Protein AF-A0A8J7XEC3-F1 (afdb_monomer)

Radius of gyration: 17.42 Å; Cα contacts (8 Å, |Δi|>4): 176; chains: 1; bounding box: 37×40×51 Å

Nearest PDB structures (foldseek):
  3dlx-assembly1_A  TM=5.391E-01  e=2.043E+00  Homo sapiens
  3huf-assembly2_B  TM=4.401E-01  e=1.673E+00  Schizosaccharomyces pombe
  1c7g-assembly1_B  TM=5.171E-01  e=3.049E+00  Pantoea agglomerans pv. gypsophilae
  2ycn-assembly1_B-2  TM=5.619E-01  e=3.981E+00  Citrobacter freundii
  1e3j-assembly1_A  TM=4.019E-01  e=8.292E+00  Bemisia argentifolii

Structure (mmCIF, N/CA/C/O backbone):
data_AF-A0A8J7XEC3-F1
#
_entry.id   AF-A0A8J7XEC3-F1
#
loop_
_atom_site.group_PDB
_atom_site.id
_atom_site.type_symbol
_atom_site.label_atom_id
_atom_site.label_alt_id
_atom_site.label_comp_id
_atom_site.label_asym_id
_atom_site.label_entity_id
_atom_site.label_seq_id
_atom_site.pdbx_PDB_ins_code
_atom_site.Cartn_x
_atom_site.Cartn_y
_atom_site.Cartn_z
_atom_site.occupancy
_atom_site.B_iso_or_equiv
_atom_site.auth_seq_id
_atom_site.auth_comp_id
_atom_site.auth_asym_id
_atom_site.auth_atom_id
_atom_site.pdbx_PDB_model_num
ATOM 1 N N . GLY A 1 1 ? 18.442 24.661 -31.452 1.00 60.28 1 GLY A N 1
ATOM 2 C CA . GLY A 1 1 ? 19.523 23.873 -32.075 1.00 60.28 1 GLY A CA 1
ATOM 3 C C . GLY A 1 1 ? 19.302 22.406 -31.778 1.00 60.28 1 GLY A C 1
ATOM 4 O O . GLY A 1 1 ? 19.093 22.070 -30.621 1.00 60.28 1 GLY A O 1
ATOM 5 N N . VAL A 1 2 ? 19.312 21.552 -32.804 1.00 76.00 2 VAL A N 1
ATOM 6 C CA . VAL A 1 2 ? 19.000 20.108 -32.708 1.00 76.00 2 VAL A CA 1
ATOM 7 C C . VAL A 1 2 ? 19.921 19.374 -31.718 1.00 76.00 2 VAL A C 1
ATOM 9 O O . VAL A 1 2 ? 19.471 18.489 -31.000 1.00 76.00 2 VAL A O 1
ATOM 12 N N . ALA A 1 3 ? 21.177 19.816 -31.590 1.00 77.19 3 ALA A N 1
ATOM 13 C CA . ALA A 1 3 ? 22.147 19.270 -30.638 1.00 77.19 3 ALA A CA 1
ATOM 14 C C . ALA A 1 3 ? 21.746 19.458 -29.159 1.00 77.19 3 ALA A C 1
ATOM 16 O O . ALA A 1 3 ? 21.940 18.549 -28.358 1.00 77.19 3 ALA A O 1
ATOM 17 N N . CYS A 1 4 ? 21.138 20.594 -28.793 1.00 76.88 4 CYS A N 1
ATOM 18 C CA . CYS A 1 4 ? 20.643 20.804 -27.426 1.00 76.88 4 CYS A CA 1
ATOM 19 C C . CYS A 1 4 ? 19.470 19.871 -27.113 1.00 76.88 4 CYS A C 1
ATOM 21 O O . CYS A 1 4 ? 19.410 19.306 -26.029 1.00 76.88 4 CYS A O 1
ATOM 23 N N . VAL A 1 5 ? 18.560 19.681 -28.074 1.00 83.12 5 VAL A N 1
ATOM 24 C CA . VAL A 1 5 ? 17.397 18.797 -27.902 1.00 83.12 5 VAL A CA 1
ATOM 25 C C . VAL A 1 5 ? 17.843 17.344 -27.745 1.00 83.12 5 VAL A C 1
ATOM 27 O O . VAL A 1 5 ? 17.335 16.649 -26.875 1.00 83.12 5 VAL A O 1
ATOM 30 N N . LEU A 1 6 ? 18.840 16.903 -28.518 1.00 85.75 6 LEU A N 1
ATOM 31 C CA . LEU A 1 6 ? 19.428 15.568 -28.380 1.00 85.75 6 LEU A CA 1
ATOM 32 C C . LEU A 1 6 ? 20.112 15.366 -27.024 1.00 85.75 6 LEU A C 1
ATOM 34 O O . LEU A 1 6 ? 19.937 14.318 -26.413 1.00 85.75 6 LEU A O 1
ATOM 38 N N . PHE A 1 7 ? 20.846 16.364 -26.528 1.00 85.44 7 PHE A N 1
ATOM 39 C CA . PHE A 1 7 ? 21.480 16.290 -25.211 1.00 85.44 7 PHE A CA 1
ATOM 40 C C . PHE A 1 7 ? 20.445 16.144 -24.086 1.00 85.44 7 PHE A C 1
ATOM 42 O O . PHE A 1 7 ? 20.574 15.253 -23.248 1.00 85.44 7 PHE A O 1
ATOM 49 N N . PHE A 1 8 ? 19.378 16.950 -24.110 1.00 85.69 8 PHE A N 1
ATOM 50 C CA . PHE A 1 8 ? 18.289 16.830 -23.138 1.00 85.69 8 PHE A CA 1
ATOM 51 C C . PHE A 1 8 ? 17.502 15.526 -23.291 1.00 85.69 8 PHE A C 1
ATOM 53 O O . PHE A 1 8 ? 17.120 14.940 -22.285 1.00 85.69 8 PHE A O 1
ATOM 60 N N . ALA A 1 9 ? 17.303 15.029 -24.514 1.00 84.62 9 ALA A N 1
ATOM 61 C CA . ALA A 1 9 ? 16.645 13.745 -24.744 1.00 84.62 9 ALA A CA 1
ATOM 62 C C . ALA A 1 9 ? 17.465 12.578 -24.174 1.00 84.62 9 ALA A C 1
ATOM 64 O O . ALA A 1 9 ? 16.915 11.715 -23.496 1.00 84.62 9 ALA A O 1
ATOM 65 N N . VAL A 1 10 ? 18.785 12.575 -24.381 1.00 87.19 10 VAL A N 1
ATOM 66 C CA . VAL A 1 10 ? 19.681 11.562 -23.804 1.00 87.19 10 VAL A CA 1
ATOM 67 C C . VAL A 1 10 ? 19.686 11.649 -22.280 1.00 87.19 10 VAL A C 1
ATOM 69 O O . VAL A 1 10 ? 19.577 10.620 -21.619 1.00 87.19 10 VAL A O 1
ATOM 72 N N . GLN A 1 11 ? 19.745 12.855 -21.708 1.00 82.25 11 GLN A N 1
ATOM 73 C CA . GLN A 1 11 ? 19.646 13.031 -20.258 1.00 82.25 11 GLN A CA 1
ATOM 74 C C . GLN A 1 11 ? 18.302 12.560 -19.706 1.00 82.25 11 GLN A C 1
ATOM 76 O O . GLN A 1 11 ? 18.292 11.879 -18.690 1.00 82.25 11 GLN A O 1
ATOM 81 N N . ALA A 1 12 ? 17.187 12.861 -20.371 1.00 81.25 12 ALA A N 1
ATOM 82 C CA . ALA A 1 12 ? 15.863 12.419 -19.947 1.00 81.25 12 ALA A CA 1
ATOM 83 C C . ALA A 1 12 ? 15.732 10.890 -19.982 1.00 81.25 12 ALA A C 1
ATOM 85 O O . ALA A 1 12 ? 15.217 10.305 -19.035 1.00 81.25 12 ALA A O 1
ATOM 86 N N . VAL A 1 13 ? 16.255 10.234 -21.025 1.00 79.56 13 VAL A N 1
ATOM 87 C CA . VAL A 1 13 ? 16.277 8.766 -21.115 1.00 79.56 13 VAL A CA 1
ATOM 88 C C . VAL A 1 13 ? 17.146 8.171 -20.009 1.00 79.56 13 VAL A C 1
ATOM 90 O O . VAL A 1 13 ? 16.680 7.307 -19.274 1.00 79.56 13 VAL A O 1
ATOM 93 N N . LEU A 1 14 ? 18.374 8.664 -19.827 1.00 77.38 14 LEU A N 1
ATOM 94 C CA . LEU A 1 14 ? 19.262 8.199 -18.756 1.00 77.38 14 LEU A CA 1
ATOM 95 C C . LEU A 1 14 ? 18.650 8.424 -17.370 1.00 77.38 14 LEU A C 1
ATOM 97 O O . LEU A 1 14 ? 18.749 7.551 -16.514 1.00 77.38 14 LEU A O 1
ATOM 101 N N . PHE A 1 15 ? 17.974 9.555 -17.168 1.00 72.88 15 PHE A N 1
ATOM 102 C CA . PHE A 1 15 ? 17.280 9.852 -15.924 1.00 72.88 15 PHE A CA 1
ATOM 103 C C . PHE A 1 15 ? 16.103 8.896 -15.718 1.00 72.88 15 PHE A C 1
ATOM 105 O O . PHE A 1 15 ? 16.016 8.294 -14.659 1.00 72.88 15 PHE A O 1
ATOM 112 N N . SER A 1 16 ? 15.273 8.647 -16.736 1.00 67.88 16 SER A N 1
ATOM 113 C CA . SER A 1 16 ? 14.167 7.678 -16.653 1.00 67.88 16 SER A CA 1
ATOM 114 C C . SER A 1 16 ? 14.635 6.243 -16.388 1.00 67.88 16 SER A C 1
ATOM 116 O O . SER A 1 16 ? 13.971 5.509 -15.669 1.00 67.88 16 SER A O 1
ATOM 118 N N . LEU A 1 17 ? 15.805 5.858 -16.909 1.00 62.97 17 LEU A N 1
ATOM 119 C CA . LEU A 1 17 ? 16.423 4.558 -16.641 1.00 62.97 17 LEU A CA 1
ATOM 120 C C . LEU A 1 17 ? 17.060 4.495 -15.246 1.00 62.97 17 LEU A C 1
ATOM 122 O O . LEU A 1 17 ? 17.148 3.420 -14.666 1.00 62.97 17 LEU A O 1
ATOM 126 N N . SER A 1 18 ? 17.515 5.627 -14.700 1.00 60.91 18 SER A N 1
ATOM 127 C CA . SER A 1 18 ? 18.020 5.714 -13.320 1.00 60.91 18 SER A CA 1
ATOM 128 C C . SER A 1 18 ? 16.899 5.802 -12.280 1.00 60.91 18 SER A C 1
ATOM 130 O O . SER A 1 18 ? 17.046 5.299 -11.173 1.00 60.91 18 SER A O 1
ATOM 132 N N . VAL A 1 19 ? 15.764 6.386 -12.667 1.00 60.56 19 VAL A N 1
ATOM 133 C CA . VAL A 1 19 ? 14.481 6.379 -11.952 1.00 60.56 19 VAL A CA 1
ATOM 134 C C . VAL A 1 19 ? 13.646 5.202 -12.475 1.00 60.56 19 VAL A C 1
ATOM 136 O O . VAL A 1 19 ? 12.437 5.320 -12.655 1.00 60.56 19 VAL A O 1
ATOM 139 N N . ALA A 1 20 ? 14.311 4.077 -12.785 1.00 54.16 20 ALA A N 1
ATOM 140 C CA . ALA A 1 20 ? 13.670 2.811 -13.133 1.00 54.16 20 ALA A CA 1
ATOM 141 C C . ALA A 1 20 ? 12.504 2.539 -12.170 1.00 54.16 20 ALA A C 1
ATOM 143 O O . ALA A 1 20 ? 12.596 2.968 -11.012 1.00 54.16 20 ALA A O 1
ATOM 144 N N . PRO A 1 21 ? 11.421 1.870 -12.628 1.00 55.22 21 PRO A N 1
ATOM 145 C CA . PRO A 1 21 ? 10.247 1.655 -11.798 1.00 55.22 21 PRO A CA 1
ATOM 146 C C . PRO A 1 21 ? 10.724 1.096 -10.469 1.00 55.22 21 PRO A C 1
ATOM 148 O O . PRO A 1 21 ? 11.439 0.097 -10.408 1.00 55.22 21 PRO A O 1
ATOM 151 N N . THR A 1 22 ? 10.430 1.843 -9.408 1.00 71.00 22 THR A N 1
ATOM 152 C CA . THR A 1 22 ? 10.942 1.509 -8.084 1.00 71.00 22 THR A CA 1
ATOM 153 C C . THR A 1 22 ? 10.342 0.195 -7.579 1.00 71.00 22 THR A C 1
ATOM 155 O O . THR A 1 22 ? 10.872 -0.359 -6.627 1.00 71.00 22 THR A O 1
ATOM 158 N N . ILE A 1 23 ? 9.314 -0.316 -8.271 1.00 81.56 23 ILE A N 1
ATOM 159 C CA . ILE A 1 23 ? 8.699 -1.630 -8.099 1.00 81.56 23 ILE A CA 1
ATOM 160 C C . ILE A 1 23 ? 8.896 -2.507 -9.347 1.00 81.56 23 ILE A C 1
ATOM 162 O O . ILE A 1 23 ? 9.003 -2.004 -10.467 1.00 81.56 23 ILE A O 1
ATOM 166 N N . ASN A 1 24 ? 8.922 -3.822 -9.166 1.00 86.06 24 ASN A N 1
ATOM 167 C CA . ASN A 1 24 ? 9.010 -4.813 -10.234 1.00 86.06 24 ASN A CA 1
ATOM 168 C C . ASN A 1 24 ? 7.623 -5.191 -10.806 1.00 86.06 24 ASN A C 1
ATOM 170 O O . ASN A 1 24 ? 6.586 -4.779 -10.289 1.00 86.06 24 ASN A O 1
ATOM 174 N N . ASP A 1 25 ? 7.594 -5.989 -11.880 1.00 88.19 25 ASP A N 1
ATOM 175 C CA . ASP A 1 25 ? 6.344 -6.380 -12.556 1.00 88.19 25 ASP A CA 1
ATOM 176 C C . ASP A 1 25 ? 5.381 -7.173 -11.654 1.00 88.19 25 ASP A C 1
ATOM 178 O O . ASP A 1 25 ? 4.163 -7.044 -11.790 1.00 88.19 25 ASP A O 1
ATOM 182 N N . ALA A 1 26 ? 5.910 -7.984 -10.733 1.00 89.69 26 ALA A N 1
ATOM 183 C CA . ALA A 1 26 ? 5.107 -8.756 -9.791 1.00 89.69 26 ALA A CA 1
ATOM 184 C C . ALA A 1 26 ? 4.481 -7.843 -8.727 1.00 89.69 26 ALA A C 1
ATOM 186 O O . ALA A 1 26 ? 3.280 -7.919 -8.483 1.00 89.69 26 ALA A O 1
ATOM 187 N N . GLU A 1 27 ? 5.253 -6.897 -8.188 1.00 88.50 27 GLU A N 1
ATOM 188 C CA . GLU A 1 27 ? 4.739 -5.864 -7.285 1.00 88.50 27 GLU A CA 1
ATOM 189 C C . GLU A 1 27 ? 3.669 -5.002 -7.975 1.00 88.50 27 GLU A C 1
ATOM 191 O O . GLU A 1 27 ? 2.614 -4.734 -7.404 1.00 88.50 27 GLU A O 1
ATOM 196 N N . TYR A 1 28 ? 3.883 -4.613 -9.234 1.00 89.75 28 TYR A N 1
ATOM 197 C CA . TYR A 1 28 ? 2.883 -3.875 -10.006 1.00 89.75 28 TYR A CA 1
ATOM 198 C C . TYR A 1 28 ? 1.584 -4.677 -10.193 1.00 89.75 28 TYR A C 1
ATOM 200 O O . TYR A 1 28 ? 0.487 -4.135 -10.030 1.00 89.75 28 TYR A O 1
ATOM 208 N N . ALA A 1 29 ? 1.692 -5.964 -10.535 1.00 92.19 29 ALA A N 1
ATOM 209 C CA . ALA A 1 29 ? 0.539 -6.841 -10.721 1.00 92.19 29 ALA A CA 1
ATOM 210 C C . ALA A 1 29 ? -0.240 -7.073 -9.417 1.00 92.19 29 ALA A C 1
ATOM 212 O O . ALA A 1 29 ? -1.473 -7.106 -9.452 1.00 92.19 29 ALA A O 1
ATOM 213 N N . ASP A 1 30 ? 0.466 -7.202 -8.293 1.00 92.56 30 ASP A N 1
ATOM 214 C CA . ASP A 1 30 ? -0.128 -7.321 -6.963 1.00 92.56 30 ASP A CA 1
ATOM 215 C C . ASP A 1 30 ? -0.870 -6.019 -6.592 1.00 92.56 30 ASP A C 1
ATOM 217 O O . ASP A 1 30 ? -2.056 -6.069 -6.273 1.00 92.56 30 ASP A O 1
ATOM 221 N N . LEU A 1 31 ? -0.238 -4.839 -6.721 1.00 90.88 31 LEU A N 1
ATOM 222 C CA . LEU A 1 31 ? -0.877 -3.543 -6.415 1.00 90.88 31 LEU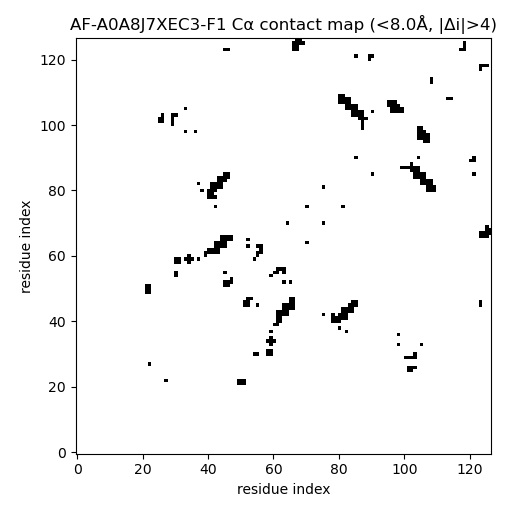 A CA 1
ATOM 223 C C . LEU A 1 31 ? -2.125 -3.287 -7.256 1.00 90.88 31 LEU A C 1
ATOM 225 O O . LEU A 1 31 ? -3.133 -2.796 -6.749 1.00 90.88 31 LEU A O 1
ATOM 229 N N . ARG A 1 32 ? -2.065 -3.624 -8.546 1.00 92.38 32 ARG A N 1
ATOM 230 C CA . ARG A 1 32 ? -3.206 -3.470 -9.446 1.00 92.38 32 ARG A CA 1
ATOM 231 C C . ARG A 1 32 ? -4.396 -4.315 -8.994 1.00 92.38 32 ARG A C 1
ATOM 233 O O . ARG A 1 32 ? -5.516 -3.824 -9.023 1.00 92.38 32 ARG A O 1
ATOM 240 N N . GLN A 1 33 ? -4.159 -5.557 -8.574 1.00 94.19 33 GLN A N 1
ATOM 241 C CA . GLN 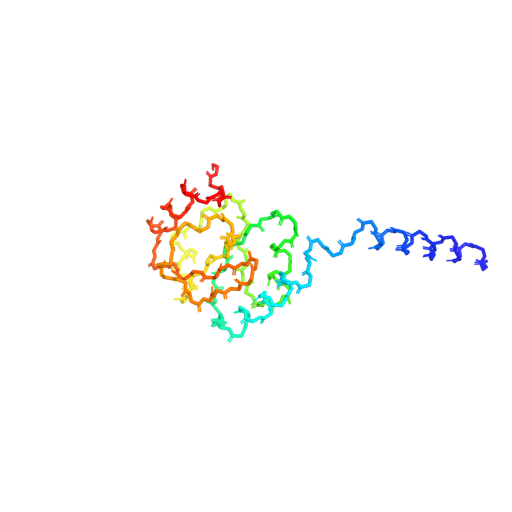A 1 33 ? -5.219 -6.430 -8.062 1.00 94.19 33 GLN A CA 1
ATOM 242 C C . GLN A 1 33 ? -5.745 -5.956 -6.707 1.00 94.19 33 GLN A C 1
ATOM 244 O O . GLN A 1 33 ? -6.951 -5.978 -6.485 1.00 94.19 33 GLN A O 1
ATOM 249 N N . MET A 1 34 ? -4.872 -5.472 -5.820 1.00 93.19 34 MET A N 1
ATOM 250 C CA . MET A 1 34 ? -5.293 -4.871 -4.551 1.00 93.19 34 MET A CA 1
ATOM 251 C C . MET A 1 34 ? -6.230 -3.677 -4.771 1.00 93.19 34 MET A C 1
ATOM 253 O O . MET A 1 34 ? -7.224 -3.555 -4.062 1.00 93.19 34 MET A O 1
ATOM 257 N N . GLY A 1 35 ? -5.968 -2.843 -5.782 1.00 89.94 35 GLY A N 1
ATOM 258 C CA . GLY A 1 35 ? -6.844 -1.726 -6.152 1.00 89.94 35 GLY A CA 1
ATOM 259 C C . GLY A 1 35 ? -8.248 -2.141 -6.608 1.00 89.94 35 GLY A C 1
ATOM 260 O O . GLY A 1 35 ? -9.178 -1.359 -6.478 1.00 89.94 35 GLY A O 1
ATOM 261 N N . GLU A 1 36 ? -8.436 -3.373 -7.089 1.00 91.19 36 GLU A N 1
ATOM 262 C CA . GLU A 1 36 ? -9.768 -3.905 -7.423 1.00 91.19 36 GLU A CA 1
ATOM 263 C C . GLU A 1 36 ? -10.537 -4.404 -6.184 1.00 91.19 36 GLU A C 1
ATOM 265 O O . GLU A 1 36 ? -11.746 -4.626 -6.252 1.00 91.19 36 GLU A O 1
ATOM 270 N N . ILE A 1 37 ? -9.839 -4.604 -5.062 1.00 92.12 37 ILE A N 1
ATOM 271 C CA . ILE A 1 37 ? -10.383 -5.153 -3.810 1.00 92.12 37 ILE A CA 1
ATOM 272 C C . ILE A 1 37 ? -10.656 -4.041 -2.796 1.00 92.12 37 ILE A C 1
ATOM 274 O O . ILE A 1 37 ? -11.627 -4.121 -2.045 1.00 92.12 37 ILE A O 1
ATOM 278 N N . ILE A 1 38 ? -9.794 -3.025 -2.759 1.00 90.31 38 ILE A N 1
ATOM 279 C CA . ILE A 1 38 ? -9.879 -1.914 -1.814 1.00 90.31 38 ILE A CA 1
ATOM 280 C C . ILE A 1 38 ? -11.093 -1.044 -2.176 1.00 90.31 38 ILE A C 1
ATOM 282 O O . ILE A 1 38 ? -11.144 -0.509 -3.282 1.00 90.31 38 ILE A O 1
ATOM 286 N N . PRO A 1 39 ? -12.075 -0.888 -1.270 1.00 88.50 39 PRO A N 1
ATOM 287 C CA . PRO A 1 39 ? -13.220 -0.020 -1.503 1.00 88.50 39 PRO A CA 1
ATOM 288 C C . PRO A 1 39 ? -12.820 1.453 -1.611 1.00 88.50 39 PRO A C 1
ATOM 290 O O . PRO A 1 39 ? -11.839 1.895 -1.002 1.00 88.50 39 PRO A O 1
ATOM 293 N N . ASP A 1 40 ? -13.661 2.238 -2.282 1.00 84.50 40 ASP A N 1
ATOM 294 C CA . ASP A 1 40 ? -13.599 3.698 -2.219 1.00 84.50 40 ASP A CA 1
ATOM 295 C C . ASP A 1 40 ? -13.657 4.178 -0.755 1.00 84.50 40 ASP A C 1
ATOM 297 O O . ASP A 1 40 ? -14.256 3.530 0.102 1.00 84.50 40 ASP A O 1
ATOM 301 N N . ASN A 1 41 ? -13.059 5.338 -0.461 1.00 86.38 41 ASN A N 1
ATOM 302 C CA . ASN A 1 41 ? -12.982 5.889 0.901 1.00 86.38 41 ASN A CA 1
ATOM 303 C C . ASN A 1 41 ? -12.271 4.965 1.915 1.00 86.38 41 ASN A C 1
ATOM 305 O O . ASN A 1 41 ? -12.632 4.898 3.094 1.00 86.38 41 ASN A O 1
ATOM 309 N N . SER A 1 42 ? -11.210 4.299 1.462 1.00 88.38 42 SER A N 1
ATOM 310 C CA . SER A 1 42 ? -10.312 3.530 2.323 1.00 88.38 42 SER A CA 1
ATOM 311 C C . SER A 1 42 ? -9.013 4.276 2.624 1.00 88.38 42 SER A C 1
ATOM 313 O O . SER A 1 42 ? -8.524 5.084 1.826 1.00 88.38 4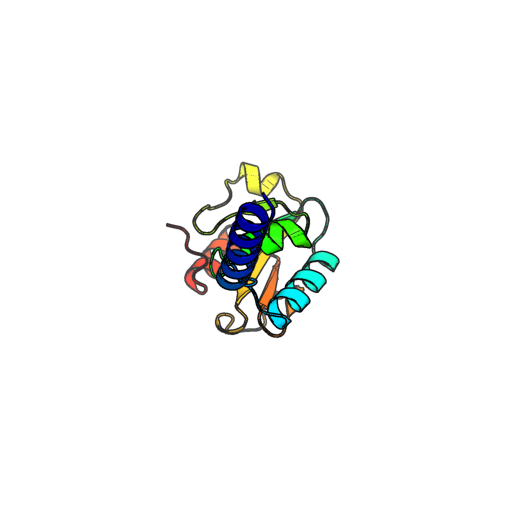2 SER A O 1
ATOM 315 N N . LEU A 1 43 ? -8.427 3.965 3.778 1.00 88.56 43 LEU A N 1
ATOM 316 C CA . LEU A 1 43 ? -7.077 4.381 4.142 1.00 88.56 43 LEU A CA 1
ATOM 317 C C . LEU A 1 43 ? -6.109 3.230 3.893 1.00 88.56 43 LEU A C 1
ATOM 319 O O . LEU A 1 43 ? -6.324 2.131 4.396 1.00 88.56 43 LEU A O 1
ATOM 323 N N . VAL A 1 44 ? -5.024 3.474 3.164 1.00 88.81 44 VAL A N 1
ATOM 324 C CA . VAL A 1 44 ? -4.010 2.450 2.896 1.00 88.81 44 VAL A CA 1
ATOM 325 C C . VAL A 1 44 ? -2.697 2.835 3.560 1.00 88.81 44 VAL A C 1
ATOM 327 O O . VAL A 1 44 ? -2.169 3.928 3.373 1.00 88.81 44 VAL A O 1
ATOM 330 N N . ILE A 1 45 ? -2.146 1.920 4.341 1.00 86.69 45 ILE A N 1
ATOM 331 C CA . ILE A 1 45 ? -0.849 2.055 4.989 1.00 86.69 45 ILE A CA 1
ATOM 332 C C . ILE A 1 45 ? 0.135 1.236 4.168 1.00 86.69 45 ILE A C 1
ATOM 334 O O . ILE A 1 45 ? 0.015 0.015 4.073 1.00 86.69 45 ILE A O 1
ATOM 338 N N . ALA A 1 46 ? 1.098 1.913 3.548 1.00 80.75 46 ALA A N 1
ATOM 339 C CA . ALA A 1 46 ? 2.040 1.281 2.636 1.00 80.75 46 ALA A CA 1
ATOM 340 C C . ALA A 1 46 ? 3.493 1.542 3.056 1.00 80.75 46 ALA A C 1
ATOM 342 O O . ALA A 1 46 ? 3.824 2.624 3.559 1.00 80.75 46 ALA A O 1
ATOM 343 N N . PRO A 1 47 ? 4.408 0.588 2.813 1.00 71.56 47 PRO A N 1
ATOM 344 C CA . PRO A 1 47 ? 5.826 0.831 2.997 1.00 71.56 47 PRO A CA 1
ATOM 345 C C . PRO A 1 47 ? 6.290 1.940 2.041 1.00 71.56 47 PRO A C 1
ATOM 347 O O . PRO A 1 47 ? 5.985 1.947 0.849 1.00 71.56 47 PRO A O 1
ATOM 350 N N . ARG A 1 48 ? 7.083 2.889 2.554 1.00 66.06 48 ARG A N 1
ATOM 351 C CA . ARG A 1 48 ? 7.747 3.907 1.715 1.00 66.06 48 ARG A CA 1
ATOM 352 C C . ARG A 1 48 ? 8.979 3.378 0.982 1.00 66.06 48 ARG A C 1
ATOM 354 O O . ARG A 1 48 ? 9.534 4.066 0.126 1.00 66.06 48 ARG A O 1
ATOM 361 N N . GLN A 1 49 ? 9.423 2.174 1.327 1.00 64.81 49 GLN A N 1
ATOM 362 C CA . GLN A 1 49 ? 10.542 1.522 0.662 1.00 64.81 49 GLN A CA 1
ATOM 363 C C . GLN A 1 49 ? 10.201 1.295 -0.815 1.00 64.81 49 GLN A C 1
ATOM 365 O O . GLN A 1 49 ? 9.046 1.049 -1.157 1.00 64.81 49 GLN A O 1
ATOM 370 N N . HIS A 1 50 ? 11.202 1.421 -1.688 1.00 64.06 50 HIS A N 1
ATOM 371 C CA . HIS A 1 50 ? 11.066 1.099 -3.114 1.00 64.06 50 HIS A CA 1
ATOM 372 C C . HIS A 1 50 ? 9.928 1.864 -3.828 1.00 64.06 50 HIS A C 1
ATOM 374 O O . HIS A 1 50 ? 9.358 1.405 -4.811 1.00 64.06 50 HIS A O 1
ATOM 380 N N . GLY A 1 51 ? 9.565 3.057 -3.337 1.00 71.38 51 GLY A N 1
ATOM 381 C CA . GLY A 1 51 ? 8.520 3.892 -3.938 1.00 71.38 51 GLY A CA 1
ATOM 382 C C . GLY A 1 51 ? 7.134 3.236 -4.004 1.00 71.38 51 GLY A C 1
ATOM 383 O O . GLY A 1 51 ? 6.278 3.742 -4.722 1.00 71.38 51 GLY A O 1
ATOM 384 N N . VAL A 1 52 ? 6.890 2.157 -3.249 1.00 76.50 52 VAL A N 1
ATOM 385 C CA . VAL A 1 52 ? 5.598 1.452 -3.213 1.00 76.50 52 VAL A CA 1
ATOM 386 C C . VAL A 1 52 ? 4.476 2.414 -2.835 1.00 76.50 52 VAL A C 1
ATOM 388 O O . VAL A 1 52 ? 3.484 2.478 -3.545 1.00 76.50 52 VAL A O 1
ATOM 391 N N . GLY A 1 53 ? 4.663 3.254 -1.809 1.00 78.00 53 GLY A N 1
ATOM 392 C CA . GLY A 1 53 ? 3.670 4.271 -1.433 1.00 78.00 53 GLY A CA 1
ATOM 393 C C . GLY A 1 53 ? 3.241 5.200 -2.582 1.00 78.00 53 GLY A C 1
ATOM 394 O O . GLY A 1 53 ? 2.057 5.483 -2.710 1.00 78.00 53 GLY A O 1
ATOM 395 N N . TYR A 1 54 ? 4.167 5.602 -3.465 1.00 77.19 54 TYR A N 1
ATOM 396 C CA . TYR A 1 54 ? 3.829 6.397 -4.656 1.00 77.19 54 TYR A CA 1
ATOM 397 C C . TYR A 1 54 ? 2.961 5.602 -5.640 1.00 77.19 54 TYR A C 1
ATOM 399 O O . TYR A 1 54 ? 1.980 6.115 -6.173 1.00 77.19 54 TYR A O 1
ATOM 407 N N . TRP A 1 55 ? 3.307 4.336 -5.874 1.00 84.12 55 TRP A N 1
ATOM 408 C CA . TRP A 1 55 ? 2.541 3.474 -6.770 1.00 84.12 55 TRP A CA 1
ATOM 409 C C . TRP A 1 55 ? 1.172 3.103 -6.207 1.00 84.12 55 TRP A C 1
ATOM 411 O O . TRP A 1 55 ? 0.233 2.963 -6.981 1.00 84.12 55 TRP A O 1
ATOM 421 N N . VAL A 1 56 ? 1.038 2.995 -4.886 1.00 84.94 56 VAL A N 1
ATOM 422 C CA . VAL A 1 56 ? -0.253 2.790 -4.221 1.00 84.94 56 VAL A CA 1
ATOM 423 C C . VAL A 1 56 ? -1.152 4.002 -4.442 1.00 84.94 56 VAL A C 1
ATOM 425 O O . VAL A 1 56 ? -2.267 3.826 -4.916 1.00 84.94 56 VAL A O 1
ATOM 428 N N . GLU A 1 57 ? -0.664 5.225 -4.203 1.00 81.69 57 GLU A N 1
ATOM 429 C CA . GLU A 1 57 ? -1.435 6.446 -4.503 1.00 81.69 57 GLU A CA 1
ATOM 430 C C . GLU A 1 57 ? -1.876 6.488 -5.974 1.00 81.69 57 GLU A C 1
ATOM 432 O O . GLU A 1 57 ? -2.996 6.886 -6.279 1.00 81.69 57 GLU A O 1
ATOM 437 N N . TYR A 1 58 ? -1.009 6.049 -6.891 1.00 82.50 58 TYR A N 1
ATOM 438 C CA . TYR A 1 58 ? -1.285 6.086 -8.325 1.00 82.50 58 TYR A CA 1
ATOM 439 C C . TYR A 1 58 ? -2.247 4.990 -8.817 1.00 82.50 58 TYR A C 1
ATOM 441 O O . TYR A 1 58 ? -3.011 5.229 -9.750 1.00 82.50 58 TYR A O 1
ATOM 449 N N . LEU A 1 59 ? -2.181 3.780 -8.252 1.00 85.06 59 LEU A N 1
ATOM 450 C CA . LEU A 1 59 ? -2.909 2.605 -8.754 1.00 85.06 59 LEU A CA 1
ATOM 451 C C . LEU A 1 59 ? -4.173 2.271 -7.962 1.00 85.06 59 LEU A C 1
ATOM 453 O O . LEU A 1 59 ? -5.078 1.663 -8.524 1.00 85.06 59 LEU A O 1
ATOM 457 N N . VAL A 1 60 ? -4.215 2.619 -6.677 1.00 80.75 60 VAL A N 1
ATOM 458 C CA . VAL A 1 60 ? -5.273 2.206 -5.742 1.00 80.75 60 VAL A CA 1
ATOM 459 C C . VAL A 1 60 ? -6.289 3.334 -5.501 1.00 80.75 60 VAL A C 1
ATOM 461 O O . VAL A 1 60 ? -7.326 3.088 -4.904 1.00 80.75 60 VAL A O 1
ATOM 464 N N . ASP A 1 61 ? -6.013 4.560 -5.971 1.00 74.75 61 ASP A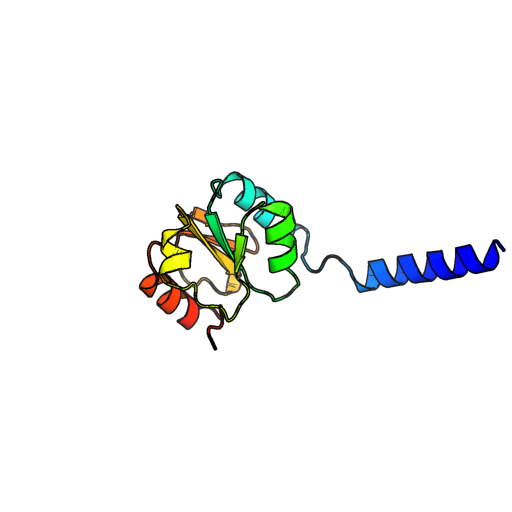 N 1
ATOM 465 C CA . ASP A 1 61 ? -6.847 5.769 -5.775 1.00 74.75 61 ASP A CA 1
ATOM 466 C C . ASP A 1 61 ? -7.316 5.964 -4.317 1.00 74.75 61 ASP A C 1
ATOM 468 O O . ASP A 1 61 ? -8.393 6.478 -4.021 1.00 74.75 61 ASP A O 1
ATOM 472 N N . ALA A 1 62 ? -6.480 5.530 -3.373 1.00 77.19 62 ALA A N 1
ATOM 473 C CA . ALA A 1 62 ? -6.745 5.605 -1.947 1.00 77.19 62 ALA A CA 1
ATOM 474 C C . ALA A 1 62 ? -5.800 6.598 -1.273 1.00 77.19 62 ALA A C 1
ATOM 476 O O . ALA A 1 62 ? -4.673 6.842 -1.715 1.00 77.19 62 ALA A O 1
ATOM 477 N N . LYS A 1 63 ? -6.246 7.150 -0.142 1.00 81.56 63 LYS A N 1
ATOM 478 C CA . LYS A 1 63 ? -5.380 7.955 0.722 1.00 81.56 63 LYS A CA 1
ATOM 479 C C . LYS A 1 63 ? -4.293 7.037 1.276 1.00 81.56 63 LYS A C 1
ATOM 481 O O . LYS A 1 63 ? -4.603 6.077 1.979 1.00 81.56 63 LYS A O 1
ATOM 486 N N . VAL A 1 64 ? -3.033 7.364 1.005 1.00 78.62 64 VAL A N 1
ATOM 487 C CA . VAL A 1 64 ? -1.894 6.624 1.549 1.00 78.62 64 VAL A CA 1
ATOM 488 C C . VAL A 1 64 ? -1.334 7.345 2.766 1.00 78.62 64 VAL A C 1
ATOM 490 O O . VAL A 1 64 ? -1.045 8.541 2.716 1.00 78.62 64 VAL A O 1
ATOM 493 N N . LEU A 1 65 ? -1.168 6.613 3.866 1.00 77.25 65 LEU A N 1
ATOM 494 C CA . LEU A 1 65 ? -0.317 7.047 4.969 1.00 77.25 65 LEU A CA 1
ATOM 495 C C . LEU A 1 65 ? 1.087 6.495 4.783 1.00 77.25 65 LEU A C 1
ATOM 497 O O . LEU A 1 65 ? 1.293 5.301 4.548 1.00 77.25 65 LEU A O 1
ATOM 501 N N . GLY A 1 66 ? 2.059 7.396 4.891 1.00 62.56 66 GLY A N 1
ATOM 502 C CA . GLY A 1 66 ? 3.463 7.032 4.856 1.00 62.56 66 GLY A CA 1
ATOM 503 C C . GLY A 1 66 ? 3.894 6.309 6.132 1.00 62.56 66 GLY A C 1
ATOM 504 O O . GLY A 1 66 ? 3.343 6.512 7.211 1.00 62.56 66 GLY A O 1
ATOM 505 N N . GLN A 1 67 ? 4.946 5.501 6.006 1.00 59.72 67 GLN A N 1
ATOM 506 C CA . GLN A 1 67 ? 5.660 4.908 7.139 1.00 59.72 67 GLN A CA 1
ATOM 507 C C . GLN A 1 67 ? 5.996 5.985 8.194 1.00 59.72 67 GLN A C 1
ATOM 509 O O . GLN A 1 67 ? 6.573 7.017 7.845 1.00 59.72 67 GLN A O 1
ATOM 514 N N . GLY A 1 68 ? 5.658 5.743 9.462 1.00 55.62 68 GLY A N 1
ATOM 515 C CA . GLY A 1 68 ? 5.934 6.640 10.594 1.00 55.62 68 GLY A CA 1
ATOM 516 C C . GLY A 1 68 ? 4.709 7.356 11.143 1.00 55.62 68 GLY A C 1
ATOM 517 O O . GLY A 1 68 ? 4.729 7.785 12.292 1.00 55.62 68 GLY A O 1
ATOM 518 N N . GLU A 1 69 ? 3.649 7.478 10.350 1.00 64.75 69 GLU A N 1
ATOM 519 C CA . GLU A 1 69 ? 2.471 8.256 10.718 1.00 64.75 69 GLU A CA 1
ATOM 520 C C . GLU A 1 69 ? 1.392 7.331 11.274 1.00 64.75 69 GLU A C 1
ATOM 522 O O . GLU A 1 69 ? 0.685 6.654 10.527 1.00 64.75 69 GLU A O 1
ATOM 527 N N . GLU A 1 70 ? 1.269 7.284 12.603 1.00 68.94 70 GLU A N 1
ATOM 528 C CA . GLU A 1 70 ? 0.118 6.638 13.229 1.00 68.94 70 GLU A CA 1
ATOM 529 C C . GLU A 1 70 ? -1.134 7.460 12.879 1.00 68.94 70 GLU A C 1
ATOM 531 O O . GLU A 1 70 ? -1.175 8.661 13.183 1.00 68.94 70 GLU A O 1
ATOM 536 N N . PRO A 1 71 ? -2.148 6.868 12.218 1.00 73.50 71 PRO A N 1
ATOM 537 C CA . PRO A 1 71 ? -3.397 7.567 11.964 1.00 73.50 71 PRO A CA 1
ATOM 538 C C . PRO A 1 71 ? -3.974 8.075 13.286 1.00 73.50 71 PRO A C 1
ATOM 540 O O . PRO A 1 71 ? -4.169 7.307 14.230 1.00 73.50 71 PRO A O 1
ATOM 543 N N . SER A 1 72 ? -4.265 9.376 13.361 1.00 78.75 72 SER A N 1
ATOM 544 C CA . SER A 1 72 ? -4.994 9.917 14.507 1.00 78.75 72 SER A CA 1
ATOM 545 C C . SER A 1 72 ? -6.361 9.235 14.618 1.00 78.75 72 SER A C 1
ATOM 547 O O . SER A 1 72 ? -6.920 8.789 13.617 1.00 78.75 72 SER A O 1
ATOM 549 N N . ALA A 1 73 ? -6.933 9.178 15.824 1.00 78.75 73 ALA A N 1
ATOM 550 C CA . ALA A 1 73 ? -8.257 8.582 16.025 1.00 78.75 73 ALA A CA 1
ATOM 551 C C . ALA A 1 73 ? -9.330 9.226 15.123 1.00 78.75 73 ALA A C 1
ATOM 553 O O . ALA A 1 73 ? -10.180 8.527 14.577 1.00 78.75 73 ALA A O 1
ATOM 554 N N . ASP A 1 74 ? -9.236 10.542 14.909 1.00 81.88 74 ASP A N 1
ATOM 555 C CA . ASP A 1 74 ? -10.128 11.282 14.012 1.00 81.88 74 ASP A CA 1
ATOM 556 C C . ASP A 1 74 ? -9.945 10.868 12.547 1.00 81.88 74 ASP A C 1
ATOM 558 O O . ASP A 1 74 ? -10.919 10.753 11.807 1.00 81.88 74 ASP A O 1
ATOM 562 N N . LEU A 1 75 ? -8.698 10.622 12.124 1.00 81.75 75 LEU A N 1
ATOM 563 C CA . LEU A 1 75 ? -8.406 10.141 10.779 1.00 81.75 75 LEU A CA 1
ATOM 564 C C . LEU A 1 75 ? -8.924 8.713 10.599 1.00 81.75 75 LEU A C 1
ATOM 566 O O . LEU A 1 75 ? -9.574 8.439 9.598 1.00 81.75 75 LEU A O 1
ATOM 570 N N . TRP A 1 76 ? -8.706 7.833 11.578 1.00 83.62 76 TRP A N 1
ATOM 571 C CA . TRP A 1 76 ? -9.225 6.463 11.561 1.00 83.62 76 TRP A CA 1
ATOM 572 C C . TRP A 1 76 ? -10.744 6.439 11.397 1.00 83.62 76 TRP A C 1
ATOM 574 O O . TRP A 1 76 ? -11.266 5.716 10.561 1.00 83.62 76 TRP A O 1
ATOM 584 N N . ALA A 1 77 ? -11.451 7.278 12.158 1.00 84.56 77 ALA A N 1
ATOM 585 C CA . ALA A 1 77 ? -12.908 7.361 12.123 1.00 84.56 77 ALA A CA 1
ATOM 586 C C . ALA A 1 77 ? -13.470 7.986 10.831 1.00 84.56 77 ALA A C 1
ATOM 588 O O . ALA A 1 77 ? -14.681 7.951 10.623 1.00 84.56 77 ALA A O 1
ATOM 589 N N . SER A 1 78 ? -12.622 8.589 9.990 1.00 87.38 78 SER A N 1
ATOM 590 C CA . SER A 1 78 ? -13.041 9.234 8.739 1.00 87.38 78 SER A CA 1
ATOM 591 C C . SER A 1 78 ? -13.069 8.300 7.525 1.00 87.38 78 SER A C 1
ATOM 593 O O . SER A 1 78 ? -13.637 8.677 6.501 1.00 87.38 78 SER A O 1
ATOM 595 N N . TYR A 1 79 ? -12.489 7.101 7.642 1.00 87.31 79 TYR A N 1
ATOM 596 C CA . TYR A 1 79 ? -12.456 6.089 6.586 1.00 87.31 79 TYR A CA 1
ATOM 597 C C . TYR A 1 79 ? -13.288 4.871 6.984 1.00 87.31 79 TYR A C 1
ATOM 599 O O . TYR A 1 79 ? -13.328 4.503 8.158 1.00 87.31 79 TYR A O 1
ATOM 607 N N . ASP A 1 80 ? -13.937 4.248 6.002 1.00 87.00 80 ASP A N 1
ATOM 608 C CA . ASP A 1 80 ? -14.818 3.098 6.246 1.00 87.00 80 ASP A CA 1
ATOM 609 C C . ASP A 1 80 ? -14.015 1.816 6.506 1.00 87.00 80 ASP A C 1
ATOM 611 O O . ASP A 1 80 ? -14.372 1.015 7.371 1.00 87.00 80 ASP A O 1
ATOM 615 N N . SER A 1 81 ? -12.895 1.667 5.795 1.00 88.25 81 SER A N 1
ATOM 616 C CA . SER A 1 81 ? -11.969 0.542 5.913 1.00 88.25 81 SER A CA 1
ATOM 617 C C . SER A 1 81 ? -10.523 1.029 5.903 1.00 88.25 81 SER A C 1
ATOM 619 O O . SER A 1 81 ? -10.173 2.028 5.264 1.00 88.25 81 SER A O 1
ATOM 621 N N .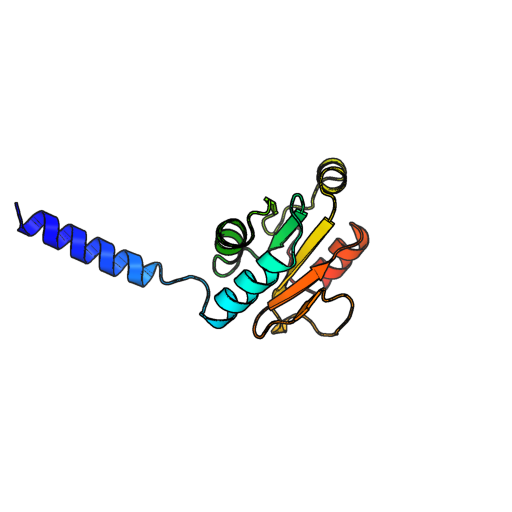 ILE A 1 82 ? -9.660 0.301 6.612 1.00 88.69 82 ILE A N 1
ATOM 622 C CA . ILE A 1 82 ? -8.224 0.573 6.662 1.00 88.69 82 ILE A CA 1
ATOM 623 C C . ILE A 1 82 ? -7.473 -0.683 6.264 1.00 88.69 82 ILE A C 1
ATOM 625 O O . ILE A 1 82 ? -7.728 -1.765 6.788 1.00 88.69 82 ILE A O 1
ATOM 629 N N . PHE A 1 83 ? -6.522 -0.524 5.354 1.00 89.75 83 PHE A N 1
ATOM 630 C CA . PHE A 1 83 ? -5.709 -1.612 4.843 1.00 89.75 83 PHE A CA 1
ATOM 631 C C . PHE A 1 83 ? -4.231 -1.358 5.091 1.00 89.75 83 PHE A C 1
ATOM 633 O O . PHE A 1 83 ? -3.764 -0.220 5.064 1.00 89.75 83 PHE A O 1
ATOM 640 N N . ALA A 1 84 ? -3.480 -2.435 5.276 1.00 87.62 84 ALA A N 1
ATOM 641 C CA . ALA A 1 84 ? -2.030 -2.425 5.306 1.00 87.62 84 ALA A CA 1
ATOM 642 C C . ALA A 1 84 ? -1.484 -3.288 4.166 1.00 87.62 84 ALA A C 1
ATOM 644 O O . ALA A 1 84 ? -1.885 -4.441 3.999 1.00 87.62 84 ALA A O 1
ATOM 645 N N . ILE A 1 85 ? -0.550 -2.727 3.399 1.00 87.50 85 ILE A N 1
ATOM 646 C CA . ILE A 1 85 ? 0.230 -3.458 2.399 1.00 87.50 85 ILE A CA 1
ATOM 647 C C . ILE A 1 85 ? 1.539 -3.879 3.051 1.00 87.50 85 ILE A C 1
ATOM 649 O O . ILE A 1 85 ? 2.256 -3.059 3.625 1.00 87.50 85 ILE A O 1
ATOM 653 N N . ILE A 1 86 ? 1.852 -5.166 2.967 1.00 85.31 86 ILE A N 1
ATOM 654 C CA . ILE A 1 86 ? 3.006 -5.769 3.628 1.00 85.31 86 ILE A CA 1
ATOM 655 C C . ILE A 1 86 ? 3.797 -6.584 2.606 1.00 85.31 86 ILE A C 1
ATOM 657 O O . ILE A 1 86 ? 3.215 -7.257 1.757 1.00 85.31 86 ILE A O 1
ATOM 661 N N . ASP A 1 87 ? 5.127 -6.560 2.701 1.00 83.62 87 ASP A N 1
ATOM 662 C CA . ASP A 1 87 ? 5.985 -7.462 1.928 1.00 83.62 87 ASP A CA 1
ATOM 663 C C . ASP A 1 87 ? 5.698 -8.918 2.338 1.00 83.62 87 ASP A C 1
ATOM 665 O O . ASP A 1 87 ? 5.760 -9.272 3.521 1.00 83.62 87 ASP A O 1
ATOM 669 N N . ARG A 1 88 ? 5.410 -9.788 1.365 1.00 83.56 88 ARG A N 1
ATOM 670 C CA . ARG A 1 88 ? 5.095 -11.207 1.589 1.00 83.56 88 ARG A CA 1
ATOM 671 C C . ARG A 1 88 ? 6.181 -11.917 2.397 1.00 83.56 88 ARG A C 1
ATOM 673 O O . ARG A 1 88 ? 5.864 -12.794 3.195 1.00 83.56 88 ARG A O 1
ATOM 680 N N . LYS A 1 89 ? 7.450 -11.517 2.256 1.00 81.62 89 LYS A N 1
ATOM 681 C CA . LYS A 1 89 ? 8.589 -12.080 3.001 1.00 81.62 89 LYS A CA 1
ATOM 682 C C . LYS A 1 89 ? 8.536 -11.765 4.501 1.00 81.62 89 LYS A C 1
ATOM 684 O O . LYS A 1 89 ? 9.214 -12.432 5.281 1.00 81.62 89 LYS A O 1
ATOM 689 N N . GLN A 1 90 ? 7.774 -10.749 4.907 1.00 75.69 90 GLN A N 1
ATOM 690 C CA . GLN A 1 90 ? 7.653 -10.290 6.295 1.00 75.69 90 GLN A CA 1
ATOM 691 C C . GLN A 1 90 ? 6.437 -10.893 7.014 1.00 75.69 90 GLN A C 1
ATOM 693 O O . GLN A 1 90 ? 6.383 -10.888 8.244 1.00 75.69 90 GLN A O 1
ATOM 698 N N . VAL A 1 91 ? 5.486 -11.463 6.272 1.00 75.44 91 VAL A N 1
ATOM 699 C CA . VAL A 1 91 ? 4.304 -12.119 6.835 1.00 75.44 91 VAL A CA 1
ATOM 700 C C . VAL A 1 91 ? 4.650 -13.567 7.196 1.00 75.44 91 VAL A C 1
ATOM 702 O O . VAL A 1 91 ? 4.853 -14.407 6.325 1.00 75.44 91 VAL A O 1
ATOM 705 N N . GLN A 1 92 ? 4.728 -13.881 8.495 1.00 64.81 92 GLN A N 1
ATOM 706 C CA . GLN A 1 92 ? 5.018 -15.248 8.969 1.00 64.81 92 GLN A CA 1
ATOM 707 C C . GLN A 1 92 ? 3.776 -16.156 9.071 1.00 64.81 92 GLN A C 1
ATOM 709 O O . GLN A 1 92 ? 3.933 -17.362 9.274 1.00 64.81 92 GLN A O 1
ATOM 714 N N . ARG A 1 93 ? 2.549 -15.624 8.955 1.00 57.19 93 ARG A N 1
ATOM 715 C CA . ARG A 1 93 ? 1.302 -16.409 9.026 1.00 57.19 93 ARG A CA 1
ATOM 716 C C . ARG A 1 93 ? 0.149 -15.801 8.226 1.00 57.19 93 ARG A C 1
ATOM 718 O O . ARG A 1 93 ? -0.099 -14.606 8.343 1.00 57.19 93 ARG A O 1
ATOM 725 N N . ASP A 1 94 ? -0.598 -16.677 7.551 1.00 53.94 94 ASP A N 1
ATOM 726 C CA . ASP A 1 94 ? -1.944 -16.431 7.018 1.00 53.94 94 ASP A CA 1
ATOM 727 C C . ASP A 1 94 ? -2.904 -16.150 8.178 1.00 53.94 94 ASP A C 1
ATOM 729 O O . ASP A 1 94 ? -3.295 -17.045 8.933 1.00 53.94 94 ASP A O 1
ATOM 733 N N . GLY A 1 95 ? -3.266 -14.891 8.355 1.00 57.16 95 GLY A N 1
ATOM 734 C CA . GLY A 1 95 ? -4.305 -14.489 9.286 1.00 57.16 95 GLY A CA 1
ATOM 735 C C . GLY A 1 95 ? -4.736 -13.083 8.935 1.00 57.16 95 GLY A C 1
ATOM 736 O O . GLY A 1 95 ? -3.990 -12.149 9.199 1.00 57.16 95 GLY A O 1
ATOM 737 N N . ASN A 1 96 ? -5.917 -12.970 8.327 1.00 69.88 96 ASN A N 1
ATOM 738 C CA . ASN A 1 96 ? -6.589 -11.728 7.916 1.00 69.88 96 ASN A CA 1
ATOM 739 C C . ASN A 1 96 ? -6.086 -11.072 6.616 1.00 69.88 96 ASN A C 1
ATOM 741 O O . ASN A 1 96 ? -6.418 -9.920 6.341 1.00 69.88 96 ASN A O 1
ATOM 745 N N . ALA A 1 97 ? -5.346 -11.801 5.774 1.00 85.06 97 ALA A N 1
ATOM 746 C CA . ALA A 1 97 ? -5.071 -11.329 4.422 1.00 85.06 97 ALA A CA 1
ATOM 747 C C . ALA A 1 97 ? -6.365 -11.315 3.587 1.00 85.06 97 ALA A C 1
ATOM 749 O O . ALA A 1 97 ? -7.024 -12.340 3.420 1.00 85.06 97 ALA A O 1
ATOM 750 N N . VAL A 1 98 ? -6.715 -10.147 3.055 1.00 90.62 98 VAL A N 1
ATOM 751 C CA . VAL A 1 98 ? -7.788 -9.964 2.060 1.00 90.62 98 VAL A CA 1
ATOM 752 C C . VAL A 1 98 ? -7.273 -10.204 0.643 1.00 90.62 98 VAL A C 1
ATOM 754 O O . VAL A 1 98 ? -8.050 -10.527 -0.253 1.00 90.62 98 VAL A O 1
ATOM 757 N N . TYR A 1 99 ? -5.958 -10.098 0.446 1.00 91.81 99 TYR A N 1
ATOM 758 C CA . TYR A 1 99 ? -5.286 -10.484 -0.787 1.00 91.81 99 TYR A CA 1
ATOM 759 C C . TYR A 1 99 ? -3.884 -11.018 -0.499 1.00 91.81 99 TYR A C 1
ATOM 761 O O . TYR A 1 99 ? -3.138 -10.438 0.291 1.00 91.81 99 TYR A O 1
ATOM 769 N N . GLU A 1 100 ? -3.510 -12.089 -1.195 1.00 91.50 100 GLU A N 1
ATOM 770 C CA . GLU A 1 100 ? -2.172 -12.671 -1.149 1.00 91.50 100 GLU A CA 1
ATOM 771 C C . GLU A 1 100 ? -1.579 -12.724 -2.552 1.00 91.50 100 GLU A C 1
ATOM 773 O O . GLU A 1 100 ? -1.932 -13.573 -3.373 1.00 91.50 100 GLU A O 1
ATOM 778 N N . GLY A 1 101 ? -0.670 -11.792 -2.805 1.00 89.94 101 GLY A N 1
ATOM 779 C CA . GLY A 1 101 ? 0.118 -11.721 -4.016 1.00 89.94 101 GLY A CA 1
ATOM 780 C C . GLY A 1 101 ? 1.424 -12.495 -3.910 1.00 89.94 101 GLY A C 1
ATOM 781 O O . GLY A 1 101 ? 1.729 -13.180 -2.925 1.00 89.94 101 GLY A O 1
ATOM 782 N N . SER A 1 102 ? 2.212 -12.374 -4.970 1.00 89.31 102 SER A N 1
ATOM 783 C CA . SER A 1 102 ? 3.516 -13.030 -5.070 1.00 89.31 102 SER A CA 1
ATOM 784 C C . SER A 1 102 ? 4.610 -12.312 -4.276 1.00 89.31 102 SER A C 1
ATOM 786 O O . SER A 1 102 ? 5.450 -12.975 -3.667 1.00 89.31 102 SER A O 1
ATOM 788 N N . GLU A 1 103 ? 4.564 -10.981 -4.220 1.00 88.75 103 GLU A N 1
ATOM 789 C CA . GLU A 1 103 ? 5.510 -10.143 -3.480 1.00 88.75 103 GLU A CA 1
ATOM 790 C C . GLU A 1 103 ? 4.835 -9.381 -2.333 1.00 88.75 103 GLU A C 1
ATOM 792 O O . GLU A 1 103 ? 5.511 -9.031 -1.365 1.00 88.75 103 GLU A O 1
ATOM 797 N N . MET A 1 104 ? 3.516 -9.155 -2.382 1.00 88.88 104 MET A N 1
ATOM 798 C CA . MET A 1 104 ? 2.808 -8.373 -1.364 1.00 88.88 104 MET A CA 1
ATOM 799 C C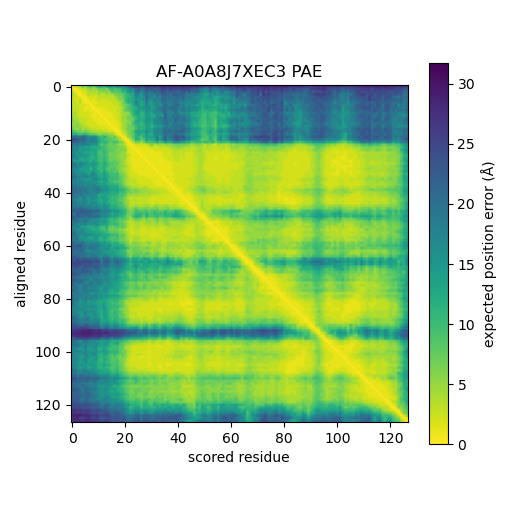 . MET A 1 104 ? 1.525 -9.025 -0.852 1.00 88.88 104 MET A C 1
ATOM 801 O O . MET A 1 104 ? 0.850 -9.787 -1.538 1.00 88.88 104 MET A O 1
ATOM 805 N N . VAL A 1 105 ? 1.168 -8.676 0.380 1.00 90.19 105 VAL A N 1
ATOM 806 C CA . VAL A 1 105 ? -0.061 -9.090 1.058 1.00 90.19 105 VAL A CA 1
ATOM 807 C C . VAL A 1 105 ? -0.847 -7.846 1.443 1.00 90.19 105 VAL A C 1
ATOM 809 O O . VAL A 1 105 ? -0.269 -6.882 1.945 1.00 90.19 105 VAL A O 1
ATOM 812 N N . LEU A 1 106 ? -2.158 -7.880 1.219 1.00 90.69 106 LEU A N 1
ATOM 813 C CA . LEU A 1 106 ? -3.091 -6.875 1.711 1.00 90.69 106 LEU A CA 1
ATOM 814 C C . LEU A 1 106 ? -3.795 -7.433 2.940 1.00 90.69 106 LEU A C 1
ATOM 816 O O . LEU A 1 106 ? -4.379 -8.516 2.878 1.00 90.69 106 LEU A O 1
ATOM 820 N N . VAL A 1 107 ? -3.777 -6.679 4.029 1.00 89.81 107 VAL A N 1
ATOM 821 C CA . VAL A 1 107 ? -4.451 -7.029 5.281 1.00 89.81 107 VAL A CA 1
ATOM 822 C C . VAL A 1 107 ? -5.447 -5.930 5.610 1.00 89.81 107 VAL A C 1
ATOM 824 O O . VAL A 1 107 ? -5.103 -4.751 5.547 1.00 89.81 107 VAL A O 1
ATOM 827 N N . GLU A 1 108 ? -6.673 -6.309 5.951 1.00 89.69 108 GLU A N 1
ATOM 828 C CA . GLU A 1 108 ? -7.652 -5.376 6.504 1.00 89.69 108 GLU A CA 1
ATOM 829 C C . GLU A 1 108 ? -7.391 -5.237 8.003 1.00 89.69 108 GLU A C 1
ATOM 831 O O . GLU A 1 108 ? -7.198 -6.230 8.702 1.00 89.69 108 GLU A O 1
ATOM 836 N N . VAL A 1 109 ? -7.35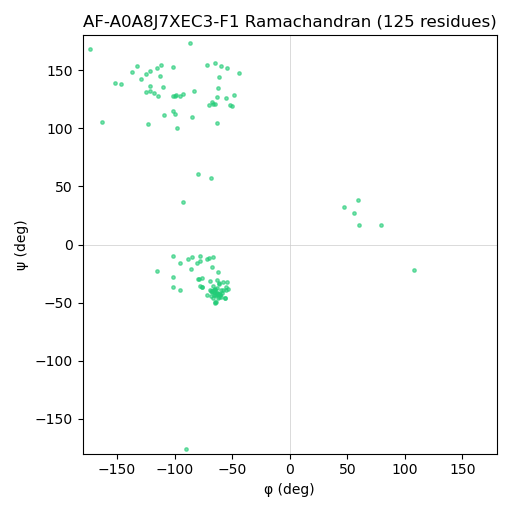0 -3.999 8.486 1.00 86.88 109 VAL A N 1
ATOM 837 C CA . VAL A 1 109 ? -7.013 -3.683 9.870 1.00 86.88 109 VAL A CA 1
ATOM 838 C C . VAL A 1 109 ? -8.269 -3.207 10.586 1.00 86.88 109 VAL A C 1
ATOM 840 O O . VAL A 1 109 ? -8.775 -2.117 10.324 1.00 86.88 109 VAL A O 1
ATOM 843 N N . GLY A 1 110 ? -8.764 -4.015 11.524 1.00 82.94 110 GLY A N 1
ATOM 844 C CA . GLY A 1 110 ? -10.009 -3.754 12.246 1.00 82.94 110 GLY A CA 1
ATOM 845 C C . GLY A 1 110 ? -9.884 -2.713 13.361 1.00 82.94 110 GLY A C 1
ATOM 846 O O . GLY A 1 110 ? -10.897 -2.224 13.864 1.00 82.94 110 GLY A O 1
ATOM 847 N N . GLY A 1 111 ? -8.663 -2.352 13.769 1.00 80.50 111 GLY A N 1
ATOM 848 C CA . GLY A 1 111 ? -8.444 -1.338 14.798 1.00 80.50 111 GLY A CA 1
ATOM 849 C C . GLY A 1 111 ? -6.985 -0.946 15.020 1.00 80.50 111 GLY A C 1
ATOM 850 O O . GLY A 1 111 ? -6.053 -1.611 14.569 1.00 80.50 111 GLY A O 1
ATOM 851 N N . ILE A 1 112 ? -6.786 0.140 15.771 1.00 76.75 112 ILE A N 1
ATOM 852 C CA . ILE A 1 112 ? -5.455 0.712 16.027 1.00 76.75 112 ILE A CA 1
ATOM 853 C C . ILE A 1 112 ? -4.533 -0.238 16.806 1.00 76.75 112 ILE A C 1
ATOM 855 O O . ILE A 1 112 ? -3.321 -0.228 16.604 1.00 76.75 112 ILE A O 1
ATOM 859 N N . ASP A 1 113 ? -5.091 -1.095 17.665 1.00 79.88 113 ASP A N 1
ATOM 860 C CA . ASP A 1 113 ? -4.317 -2.101 18.400 1.00 79.88 113 ASP A CA 1
ATOM 861 C C . ASP A 1 113 ? -3.775 -3.189 17.460 1.00 79.88 113 ASP A C 1
ATOM 863 O O . ASP A 1 113 ? -2.608 -3.565 17.569 1.00 79.88 113 ASP A O 1
ATOM 867 N N . GLU A 1 114 ? -4.573 -3.618 16.475 1.00 79.38 114 GLU A N 1
ATOM 868 C CA . GLU A 1 114 ? -4.139 -4.562 15.435 1.00 79.38 114 GLU A CA 1
ATOM 869 C C . GLU A 1 114 ? -3.053 -3.938 14.550 1.00 79.38 114 GLU A C 1
ATOM 871 O O . GLU A 1 114 ? -2.050 -4.586 14.251 1.00 79.38 114 GLU A O 1
ATOM 876 N N . LEU A 1 115 ? -3.181 -2.648 14.215 1.00 78.12 115 LEU A N 1
ATOM 877 C CA . LEU A 1 115 ? -2.135 -1.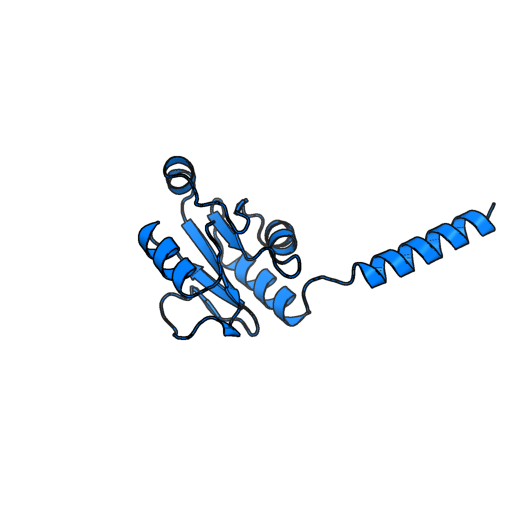919 13.495 1.00 78.12 115 LEU A CA 1
ATOM 878 C C . LEU A 1 115 ? -0.815 -1.871 14.277 1.00 78.12 115 LEU A C 1
ATOM 880 O O . LEU A 1 115 ? 0.260 -2.065 13.707 1.00 78.12 115 LEU A O 1
ATOM 884 N N . ARG A 1 116 ? -0.879 -1.607 15.585 1.00 77.56 116 ARG A N 1
ATOM 885 C CA . ARG A 1 116 ? 0.303 -1.562 16.457 1.00 77.56 116 ARG A CA 1
ATOM 886 C C . ARG A 1 116 ? 0.970 -2.923 16.578 1.00 77.56 116 ARG A C 1
ATOM 888 O O . ARG A 1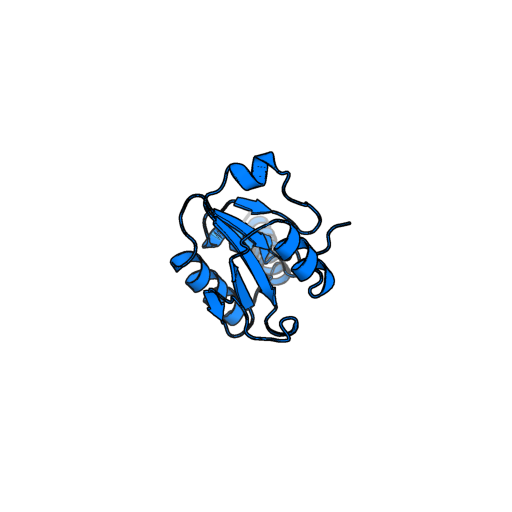 116 ? 2.198 -2.994 16.591 1.00 77.56 116 ARG A O 1
ATOM 895 N N . ASP A 1 117 ? 0.185 -3.990 16.658 1.00 78.25 117 ASP A N 1
ATOM 896 C CA . ASP A 1 117 ? 0.715 -5.349 16.672 1.00 78.25 117 ASP A CA 1
ATOM 897 C C . ASP A 1 117 ? 1.357 -5.715 15.328 1.00 78.25 117 ASP A C 1
ATOM 899 O O . ASP A 1 117 ? 2.466 -6.256 15.316 1.00 78.25 117 ASP A O 1
ATOM 903 N N . LEU A 1 118 ? 0.754 -5.317 14.203 1.00 74.50 118 LEU A N 1
ATOM 904 C CA . LEU A 1 118 ? 1.358 -5.457 12.875 1.00 74.50 118 LEU A CA 1
ATOM 905 C C . LEU A 1 118 ? 2.690 -4.703 12.769 1.00 74.50 118 LEU A C 1
ATOM 907 O O . LEU A 1 118 ? 3.681 -5.275 12.318 1.00 74.50 118 LEU A O 1
ATOM 911 N N . ALA A 1 119 ? 2.765 -3.464 13.256 1.00 71.94 119 ALA A N 1
ATOM 912 C CA . ALA A 1 119 ? 3.983 -2.654 13.197 1.00 71.94 119 ALA A CA 1
ATOM 913 C C . ALA A 1 119 ? 5.115 -3.104 14.134 1.00 71.94 119 ALA A C 1
ATOM 915 O O . ALA A 1 119 ? 6.254 -2.656 13.996 1.00 71.94 119 ALA A O 1
ATOM 916 N N . ARG A 1 120 ? 4.838 -3.999 15.089 1.00 69.69 120 ARG A N 1
ATOM 917 C CA . ARG A 1 120 ? 5.884 -4.670 15.882 1.00 69.69 120 ARG A CA 1
ATOM 918 C C . ARG A 1 120 ? 6.545 -5.817 15.125 1.00 69.69 120 ARG A C 1
ATOM 920 O O . ARG A 1 120 ? 7.694 -6.147 15.407 1.00 69.69 120 ARG A O 1
ATOM 927 N N . ILE A 1 121 ? 5.802 -6.458 14.228 1.00 64.56 121 ILE A N 1
ATOM 928 C CA . ILE A 1 121 ? 6.213 -7.682 13.523 1.00 64.56 121 ILE A CA 1
ATOM 929 C C . ILE A 1 121 ? 6.818 -7.329 12.167 1.00 64.56 121 ILE A C 1
ATOM 931 O O . ILE A 1 121 ? 7.808 -7.912 11.729 1.00 64.56 121 ILE A O 1
ATOM 935 N N . VAL A 1 122 ? 6.214 -6.347 11.522 1.00 64.12 122 VAL A N 1
ATOM 936 C CA . VAL A 1 122 ? 6.575 -5.830 10.218 1.00 64.12 122 VAL A CA 1
ATOM 937 C C . VAL A 1 122 ? 7.144 -4.436 10.463 1.00 64.12 122 VAL A C 1
ATOM 939 O O . VAL A 1 122 ? 6.550 -3.689 11.237 1.00 64.12 122 VAL A O 1
ATOM 942 N N . PRO A 1 123 ? 8.268 -4.036 9.843 1.00 58.12 123 PRO A N 1
ATOM 943 C CA . PRO A 1 123 ? 8.782 -2.671 9.912 1.00 58.12 123 PRO A CA 1
ATOM 944 C C . PRO A 1 123 ? 7.869 -1.681 9.160 1.00 58.12 123 PRO A C 1
ATOM 946 O O . PRO A 1 123 ? 8.304 -0.935 8.284 1.00 58.12 123 PRO A O 1
ATOM 949 N N . ILE A 1 124 ? 6.597 -1.615 9.543 1.00 56.06 124 ILE A N 1
ATOM 950 C CA . ILE A 1 124 ? 5.661 -0.523 9.294 1.00 56.06 124 ILE A CA 1
ATOM 951 C C . ILE A 1 124 ? 6.008 0.542 10.343 1.00 56.06 124 ILE A C 1
ATOM 953 O O . ILE A 1 124 ? 5.268 0.765 11.287 1.00 56.06 124 ILE A O 1
ATOM 957 N N . GLY A 1 125 ? 7.243 1.056 10.311 1.00 43.56 125 GLY A N 1
ATOM 958 C CA . GLY A 1 125 ? 7.816 1.793 11.439 1.00 43.56 125 GLY A CA 1
ATOM 959 C C . GLY A 1 125 ? 6.888 2.905 11.914 1.00 43.56 125 GLY A C 1
ATOM 960 O O . GLY A 1 125 ? 6.587 3.785 11.126 1.00 43.56 125 GLY A O 1
ATOM 961 N N . PHE A 1 126 ? 6.454 2.860 13.172 1.00 39.44 126 PHE A N 1
ATOM 962 C CA . PHE A 1 126 ? 5.960 4.019 13.911 1.00 39.44 126 PHE A CA 1
ATOM 963 C C . PHE A 1 126 ? 7.126 4.474 14.785 1.00 39.44 126 PHE A C 1
ATOM 965 O O . PHE A 1 126 ? 7.603 3.708 15.627 1.00 39.44 126 PHE A O 1
ATOM 972 N N . GLY A 1 127 ? 7.673 5.648 14.471 1.00 32.25 127 GLY A N 1
ATOM 973 C CA . GLY A 1 127 ? 8.770 6.269 15.215 1.00 32.25 127 GLY A CA 1
ATOM 974 C C . GLY A 1 127 ? 8.240 7.166 16.317 1.00 32.25 127 GLY A C 1
ATOM 975 O O . GLY A 1 127 ? 7.227 7.847 16.055 1.00 32.25 127 GLY A O 1
#

pLDDT: mean 78.41, std 12.14, range [32.25, 94.19]

Sequence (127 aa):
GVACVLFFAVQAVLFSLSVAPTINDAEYADLRQMGEIIPDNSLVIAPRQHGVGYWVEYLVDAKVLGQGEEPSADLWASYDSIFAIIDRKQVQRDGNAVYEGSEMVLVEVGGIDELRDLARIVPIGFG

Mean predicted aligned error: 9.14 Å

Foldseek 3Di:
DVVVVVVVVVVVVVVCVVPDQLDDPQLLVQLLVVLVVDDPQEEEEEEPHSVSQVSNVVRNVHHYDYQQDQQDPVRVVRGPWYKYKAFPVLDPDPDQFPDDTPGITIHTDPDSVSVVVVCVSGVSPHD

Solvent-accessible surface area (backbone atoms only — not comparable to full-atom values): 7202 Å² total; per-residue (Å²): 111,72,68,60,56,50,52,51,49,51,50,50,51,53,47,51,62,71,62,41,74,59,56,54,73,60,47,51,54,35,48,51,53,47,30,76,66,56,59,86,65,25,39,35,38,30,50,58,64,54,50,43,37,59,50,43,42,71,56,41,78,34,54,65,44,56,60,41,62,75,74,49,72,71,58,55,73,71,32,86,46,38,34,37,50,41,54,41,91,59,59,91,66,97,73,62,64,80,38,81,45,90,47,33,30,35,29,64,48,95,43,73,68,56,49,54,55,47,34,74,71,32,90,54,42,70,116

Secondary structure (DSSP, 8-state):
-HHHHHHHHHHHHHHHHHT--SS-HHHHHHHHHHHHHSPTTEEEE---GGGHHHHHHHHH-SEEEPTT-PPPHHHHTT-SEEEEEEEGGG--S-SSEEEE-SSEEEEE--SHHHHHHHHHHS-----